Protein AF-A0A191TN12-F1 (afdb_monomer)

Mean predicted aligned error: 8.48 Å

Nearest PDB structures (foldseek):
  7u4t-assembly1_H  TM=2.164E-01  e=9.467E+00  Homo sapiens
  5nyw-assembly2_Q  TM=2.003E-01  e=5.869E+00  Yersinia bercovieri
  5nyw-assembly2_W  TM=1.791E-01  e=9.467E+00  Yersinia bercovieri

Radius of gyration: 17.65 Å; Cα contacts (8 Å, |Δi|>4): 246; chains: 1; bounding box: 42×37×46 Å

Structure (mmCIF, N/CA/C/O backbone):
data_AF-A0A191TN12-F1
#
_entry.id   AF-A0A191TN12-F1
#
loop_
_atom_site.group_PDB
_atom_site.id
_atom_site.type_symbol
_atom_site.label_atom_id
_atom_site.label_alt_id
_atom_site.label_comp_id
_atom_site.label_asym_id
_atom_site.label_entity_id
_atom_site.label_seq_id
_atom_site.pdbx_PDB_ins_code
_atom_site.Cartn_x
_atom_site.Cartn_y
_atom_site.Cartn_z
_atom_site.occupancy
_atom_site.B_iso_or_equiv
_atom_site.auth_seq_id
_atom_site.auth_comp_id
_atom_site.auth_asym_id
_atom_site.auth_atom_id
_atom_site.pdbx_PDB_model_num
ATOM 1 N N . MET A 1 1 ? 24.007 -22.712 1.971 1.00 33.84 1 MET A N 1
ATOM 2 C CA . MET A 1 1 ? 23.538 -22.636 3.369 1.00 33.84 1 MET A CA 1
ATOM 3 C C . MET A 1 1 ? 22.263 -21.813 3.357 1.00 33.84 1 MET A C 1
ATOM 5 O O . MET A 1 1 ? 22.342 -20.604 3.199 1.00 33.84 1 MET A O 1
ATOM 9 N N . GLY A 1 2 ? 21.107 -22.480 3.338 1.00 35.84 2 GLY A N 1
ATOM 10 C CA . GLY A 1 2 ? 19.799 -21.825 3.304 1.00 35.84 2 GLY A CA 1
ATOM 11 C C . GLY A 1 2 ? 19.353 -21.514 4.724 1.00 35.84 2 GLY A C 1
ATOM 12 O O . GLY A 1 2 ? 19.052 -22.434 5.477 1.00 35.84 2 GLY A O 1
ATOM 13 N N . GLY A 1 3 ? 19.370 -20.236 5.094 1.00 30.00 3 GLY A N 1
ATOM 14 C CA . GLY A 1 3 ? 18.696 -19.758 6.294 1.00 30.00 3 GLY A CA 1
ATOM 15 C C . GLY A 1 3 ? 17.219 -19.611 5.966 1.00 30.00 3 GLY A C 1
ATOM 16 O O . GLY A 1 3 ? 16.854 -18.715 5.209 1.00 30.00 3 GLY A O 1
ATOM 17 N N . GLY A 1 4 ? 16.396 -20.528 6.472 1.00 37.62 4 GLY A N 1
ATOM 18 C CA . GLY A 1 4 ? 14.949 -20.367 6.455 1.00 37.62 4 GLY A CA 1
ATOM 19 C C . GLY A 1 4 ? 14.600 -19.145 7.291 1.00 37.62 4 GLY A C 1
ATOM 20 O O . GLY A 1 4 ? 14.826 -19.140 8.498 1.00 37.62 4 GLY A O 1
ATOM 21 N N . ILE A 1 5 ? 14.115 -18.101 6.627 1.00 45.31 5 ILE A N 1
ATOM 22 C CA . ILE A 1 5 ? 13.383 -17.022 7.277 1.00 45.31 5 ILE A CA 1
ATOM 23 C C . ILE A 1 5 ? 12.136 -17.693 7.858 1.00 45.31 5 ILE A C 1
ATOM 25 O O . ILE A 1 5 ? 11.359 -18.292 7.117 1.00 45.31 5 ILE A O 1
ATOM 29 N N . SER A 1 6 ? 12.013 -17.719 9.182 1.00 48.91 6 SER A N 1
ATOM 30 C CA . SER A 1 6 ? 10.787 -18.160 9.836 1.00 48.91 6 SER A CA 1
ATOM 31 C C . SER A 1 6 ? 9.747 -17.066 9.634 1.00 48.91 6 SER A C 1
ATOM 33 O O . SER A 1 6 ? 9.821 -16.034 10.298 1.00 48.91 6 SER A O 1
ATOM 35 N N . ASP A 1 7 ? 8.824 -17.270 8.699 1.00 60.16 7 ASP A N 1
ATOM 36 C CA . ASP A 1 7 ? 7.668 -16.392 8.552 1.00 60.16 7 ASP A CA 1
ATOM 37 C C . ASP A 1 7 ? 6.753 -16.625 9.763 1.00 60.16 7 ASP A C 1
ATOM 39 O O . ASP A 1 7 ? 6.122 -17.679 9.889 1.00 60.16 7 ASP A O 1
ATOM 43 N N . ASN A 1 8 ? 6.725 -15.676 10.700 1.00 73.31 8 ASN A N 1
ATOM 44 C CA . ASN A 1 8 ? 5.780 -15.716 11.810 1.00 73.31 8 ASN A CA 1
ATOM 45 C C . ASN A 1 8 ? 4.445 -15.144 11.332 1.00 73.31 8 ASN A C 1
ATOM 47 O O . ASN A 1 8 ? 4.391 -14.071 10.731 1.00 73.31 8 ASN A O 1
ATOM 51 N N . SER A 1 9 ? 3.350 -15.839 11.623 1.00 80.38 9 SER A N 1
ATOM 52 C CA . SER A 1 9 ? 2.002 -15.368 11.311 1.00 80.38 9 SER A CA 1
ATOM 53 C C . SER A 1 9 ? 1.155 -15.281 12.574 1.00 80.38 9 SER A C 1
ATOM 55 O O . SER A 1 9 ? 1.112 -16.227 13.361 1.00 80.38 9 SER A O 1
ATOM 57 N N . PHE A 1 10 ? 0.453 -14.166 12.750 1.00 82.00 10 PHE A N 1
ATOM 58 C CA . PHE A 1 10 ? -0.472 -13.930 13.849 1.00 82.00 10 PHE A CA 1
ATOM 59 C C . PHE A 1 10 ? -1.880 -13.686 13.309 1.00 82.00 10 PHE A C 1
ATOM 61 O O . PHE A 1 10 ? -2.116 -12.727 12.572 1.00 82.00 10 PHE A O 1
ATOM 68 N N . ASP A 1 11 ? -2.831 -14.530 13.699 1.00 83.25 11 ASP A N 1
ATOM 69 C CA . ASP A 1 11 ? -4.223 -14.372 13.287 1.00 83.25 11 ASP A CA 1
ATOM 70 C C . ASP A 1 11 ? -4.872 -13.196 14.023 1.00 83.25 11 ASP A C 1
ATOM 72 O O . ASP A 1 11 ? -4.970 -13.171 15.252 1.00 83.25 11 ASP A O 1
ATOM 76 N N . ILE A 1 12 ? -5.324 -12.204 13.253 1.00 81.75 12 ILE A N 1
ATOM 77 C CA . ILE A 1 12 ? -6.091 -11.068 13.773 1.00 81.75 12 ILE A CA 1
ATOM 78 C C . ILE A 1 12 ? -7.551 -11.508 13.948 1.00 81.75 12 ILE A C 1
ATOM 80 O O . ILE A 1 12 ? -8.181 -11.198 14.962 1.00 81.75 12 ILE A O 1
ATOM 84 N N . ASP A 1 13 ? -8.074 -12.246 12.962 1.00 80.50 13 ASP A N 1
ATOM 85 C CA . ASP A 1 13 ? -9.348 -12.967 12.993 1.00 80.50 13 ASP A CA 1
ATOM 86 C C . ASP A 1 13 ? -9.385 -14.090 11.929 1.00 80.50 13 ASP A C 1
ATOM 88 O O . ASP A 1 13 ? -8.350 -14.500 11.415 1.00 80.50 13 ASP A O 1
ATOM 92 N N . SER A 1 14 ? -10.576 -14.609 11.599 1.00 76.50 14 SER A N 1
ATOM 93 C CA . SER A 1 14 ? -10.752 -15.683 10.609 1.00 76.50 14 SER A CA 1
ATOM 94 C C . SER A 1 14 ? -10.409 -15.299 9.165 1.00 76.50 14 SER A C 1
ATOM 96 O O . SER A 1 14 ? -10.315 -16.183 8.318 1.00 76.50 14 SER A O 1
ATOM 98 N N . SER A 1 15 ? -10.311 -14.005 8.864 1.00 85.50 15 SER A N 1
ATOM 99 C CA . SER A 1 15 ? -10.200 -13.471 7.502 1.00 85.50 15 SER A CA 1
ATOM 100 C C . SER A 1 15 ? -8.900 -12.704 7.268 1.00 85.50 15 SER A C 1
ATOM 102 O O . SER A 1 15 ? -8.524 -12.498 6.113 1.00 85.50 15 SER A O 1
ATOM 104 N N . TYR A 1 16 ? -8.235 -12.268 8.339 1.00 86.94 16 TYR A N 1
ATOM 105 C CA . TYR A 1 16 ? -7.014 -11.479 8.276 1.00 86.94 16 TYR A CA 1
ATOM 106 C C . TYR A 1 16 ? -5.926 -12.023 9.198 1.00 86.94 16 TYR A C 1
ATOM 108 O O . TYR A 1 16 ? -6.137 -12.247 10.393 1.00 86.94 16 TYR A O 1
ATOM 116 N N . THR A 1 17 ? -4.721 -12.105 8.645 1.00 89.06 17 THR A N 1
ATOM 117 C CA . THR A 1 17 ? -3.515 -12.550 9.340 1.00 89.06 17 THR A CA 1
ATOM 118 C C . THR A 1 17 ? -2.434 -11.487 9.188 1.00 89.06 17 THR A C 1
ATOM 120 O O . THR A 1 17 ? -2.224 -10.936 8.106 1.00 89.06 17 THR A O 1
ATOM 123 N N . LEU A 1 18 ? -1.738 -11.182 10.277 1.00 86.75 18 LEU A N 1
ATOM 124 C CA . LEU A 1 18 ? -0.503 -10.413 10.260 1.00 86.75 18 LEU A CA 1
ATOM 125 C C . LEU A 1 18 ? 0.650 -11.373 9.963 1.00 86.75 18 LEU A C 1
ATOM 127 O O . LEU A 1 18 ? 0.893 -12.292 10.736 1.00 86.75 18 LEU A O 1
ATOM 131 N N . VAL A 1 19 ? 1.350 -11.169 8.855 1.00 85.62 19 VAL A N 1
ATOM 132 C CA . VAL A 1 19 ? 2.493 -11.987 8.437 1.00 85.62 19 VAL A CA 1
ATOM 133 C C . VAL A 1 19 ? 3.763 -11.164 8.549 1.00 85.62 19 VAL A C 1
ATOM 135 O O . VAL A 1 19 ? 3.847 -10.084 7.961 1.00 85.62 19 VAL A O 1
ATOM 138 N N . GLU A 1 20 ? 4.742 -11.683 9.275 1.00 81.94 20 GLU A N 1
ATOM 139 C CA . GLU A 1 20 ? 6.099 -11.166 9.371 1.00 81.94 20 GLU A CA 1
ATOM 140 C C . GLU A 1 20 ? 6.967 -11.810 8.283 1.00 81.94 20 GLU A C 1
ATOM 142 O O . GLU A 1 20 ? 7.188 -13.016 8.295 1.00 81.94 20 GLU A O 1
ATOM 147 N N . ASN A 1 21 ? 7.447 -11.008 7.330 1.00 69.06 21 ASN A N 1
ATOM 148 C CA . ASN A 1 21 ? 8.330 -11.464 6.260 1.00 69.06 21 ASN A CA 1
ATOM 149 C C . ASN A 1 21 ? 9.751 -10.933 6.511 1.00 69.06 21 ASN A C 1
ATOM 151 O O . ASN A 1 21 ? 9.998 -9.732 6.408 1.00 69.06 21 ASN A O 1
ATOM 155 N N . GLY A 1 22 ? 10.728 -11.798 6.777 1.00 66.12 22 GLY A N 1
ATOM 156 C CA . GLY A 1 22 ? 12.129 -11.369 6.924 1.00 66.12 22 GLY A CA 1
ATOM 157 C C . GLY A 1 22 ? 12.401 -10.493 8.158 1.00 66.12 22 GLY A C 1
ATOM 158 O O . GLY A 1 22 ? 11.810 -10.693 9.209 1.00 66.12 22 GLY A O 1
ATOM 159 N N . PHE A 1 23 ? 13.339 -9.542 8.047 1.00 51.91 23 PHE A N 1
ATOM 160 C CA . PHE A 1 23 ? 13.773 -8.666 9.150 1.00 51.91 23 PHE A CA 1
ATOM 161 C C . PHE A 1 23 ? 12.738 -7.557 9.445 1.00 51.91 23 PHE A C 1
ATOM 163 O O . PHE A 1 23 ? 12.968 -6.399 9.098 1.00 51.91 23 PHE A O 1
ATOM 170 N N . ASN A 1 24 ? 11.616 -7.917 10.075 1.00 57.09 24 ASN A N 1
ATOM 171 C CA . ASN A 1 24 ? 10.562 -7.027 10.596 1.00 57.09 24 ASN A CA 1
ATOM 172 C C . ASN A 1 24 ? 9.610 -6.414 9.548 1.00 57.09 24 ASN A C 1
ATOM 174 O O . ASN A 1 24 ? 8.883 -5.463 9.844 1.00 57.09 24 ASN A O 1
ATOM 178 N N . ASN A 1 25 ? 9.550 -6.953 8.325 1.00 70.69 25 ASN A N 1
ATOM 179 C CA . ASN A 1 25 ? 8.548 -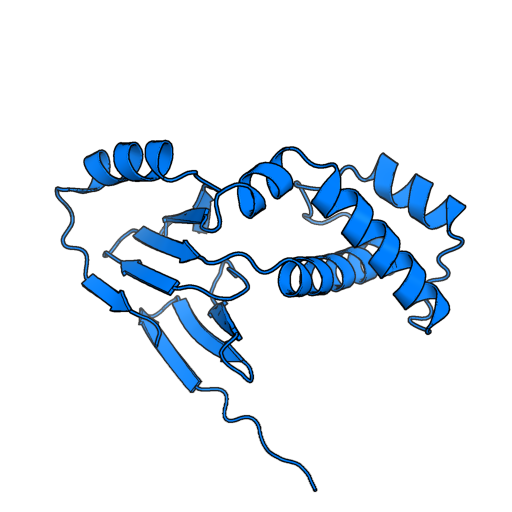6.510 7.353 1.00 70.69 25 ASN A CA 1
ATOM 180 C C . ASN A 1 25 ? 7.230 -7.240 7.594 1.00 70.69 25 ASN A C 1
ATOM 182 O O . ASN A 1 25 ? 6.903 -8.237 6.950 1.00 70.69 25 ASN A O 1
ATOM 186 N N . ASN A 1 26 ? 6.449 -6.717 8.526 1.00 82.81 26 ASN A N 1
ATOM 187 C CA . ASN A 1 26 ? 5.108 -7.211 8.773 1.00 82.81 26 ASN A CA 1
ATOM 188 C C . ASN A 1 26 ? 4.105 -6.674 7.718 1.00 82.81 26 ASN A C 1
ATOM 190 O O . ASN A 1 26 ? 4.300 -5.641 7.068 1.00 82.81 26 ASN A O 1
ATOM 194 N N . SER A 1 27 ? 3.046 -7.434 7.469 1.00 84.94 27 SER A N 1
ATOM 195 C CA . SER A 1 27 ? 2.016 -7.127 6.475 1.00 84.94 27 SER A CA 1
ATOM 196 C C . SER A 1 27 ? 0.693 -7.749 6.886 1.00 84.94 27 SER A C 1
ATOM 198 O O . SER A 1 27 ? 0.675 -8.818 7.486 1.00 84.94 27 SER A O 1
ATOM 200 N N . ILE A 1 28 ? -0.419 -7.100 6.556 1.00 85.50 28 ILE A N 1
ATOM 201 C CA . ILE A 1 28 ? -1.744 -7.689 6.764 1.00 85.50 28 ILE A CA 1
ATOM 202 C C . ILE A 1 28 ? -2.141 -8.386 5.473 1.00 85.50 28 ILE A C 1
ATOM 204 O O . ILE A 1 28 ? -2.172 -7.758 4.412 1.00 85.50 28 ILE A O 1
ATOM 208 N N . VAL A 1 29 ? -2.444 -9.675 5.572 1.00 85.38 29 VAL A N 1
ATOM 209 C CA . VAL A 1 29 ? -2.882 -10.521 4.465 1.00 85.38 29 VAL A CA 1
ATOM 210 C C . VAL A 1 29 ? -4.326 -10.945 4.710 1.00 85.38 29 VAL A C 1
ATOM 212 O O . VAL A 1 29 ? -4.685 -11.358 5.809 1.00 85.38 29 VAL A O 1
ATOM 215 N N . GLY A 1 30 ? -5.150 -10.831 3.674 1.00 85.31 30 GLY A N 1
ATOM 216 C CA . GLY A 1 30 ? -6.560 -11.206 3.670 1.00 85.31 30 GLY A CA 1
ATOM 217 C C . GLY A 1 30 ? -7.170 -10.908 2.298 1.00 85.31 30 GLY A C 1
ATOM 218 O O . GLY A 1 30 ? -6.435 -10.835 1.309 1.00 85.31 30 GLY A O 1
ATOM 219 N N . PRO A 1 31 ? -8.493 -10.681 2.205 1.00 82.81 31 PRO A N 1
ATOM 220 C CA . PRO A 1 31 ? -9.133 -10.214 0.972 1.00 82.81 31 PRO A CA 1
ATOM 221 C C . PRO A 1 31 ? -8.527 -8.917 0.412 1.00 82.81 31 PRO A C 1
ATOM 223 O O . PRO A 1 31 ? -8.476 -8.727 -0.802 1.00 82.81 31 PRO A O 1
ATOM 226 N N . ILE A 1 32 ? -8.038 -8.048 1.303 1.00 81.94 32 ILE A N 1
ATOM 227 C CA . ILE A 1 32 ? -7.173 -6.913 0.974 1.00 81.94 32 ILE A CA 1
ATOM 228 C C . ILE A 1 32 ? -5.833 -7.139 1.655 1.00 81.94 32 ILE A C 1
ATOM 230 O O . ILE A 1 32 ? -5.796 -7.444 2.849 1.00 81.94 32 ILE A O 1
ATOM 234 N N . SER A 1 33 ? -4.749 -6.910 0.920 1.00 78.56 33 SER A N 1
ATOM 235 C CA . SER A 1 33 ? -3.404 -6.907 1.484 1.00 78.56 33 SER A CA 1
ATOM 236 C C . SER A 1 33 ? -2.938 -5.484 1.768 1.00 78.56 33 SER A C 1
ATOM 238 O O . SER A 1 33 ? -3.026 -4.613 0.902 1.00 78.56 33 SER A O 1
ATOM 240 N N . ILE A 1 34 ? -2.387 -5.264 2.960 1.00 80.44 34 ILE A N 1
ATOM 241 C CA . ILE A 1 34 ? -1.707 -4.018 3.325 1.00 80.44 34 ILE A CA 1
ATOM 242 C C . ILE A 1 34 ? -0.247 -4.360 3.564 1.00 80.44 34 ILE A C 1
ATOM 244 O O . ILE A 1 34 ? 0.111 -5.047 4.522 1.00 80.44 34 ILE A O 1
ATOM 248 N N . CYS A 1 35 ? 0.592 -3.913 2.638 1.00 69.62 35 CYS A N 1
ATOM 249 C CA . CYS A 1 35 ? 2.011 -4.218 2.639 1.00 69.62 35 CYS A CA 1
ATOM 250 C C . CYS A 1 35 ? 2.780 -3.287 3.587 1.00 69.62 35 CYS A C 1
ATOM 252 O O . CYS A 1 35 ? 2.583 -2.076 3.515 1.00 69.62 35 CYS A O 1
ATOM 254 N N . ALA A 1 36 ? 3.732 -3.873 4.326 1.00 74.62 36 ALA A N 1
ATOM 255 C CA . ALA A 1 36 ? 4.895 -3.267 4.992 1.00 74.62 36 ALA A CA 1
ATOM 256 C C . ALA A 1 36 ? 4.699 -2.590 6.358 1.00 74.62 36 ALA A C 1
ATOM 258 O O . ALA A 1 36 ? 3.857 -1.712 6.505 1.00 74.62 36 ALA A O 1
ATOM 259 N N . ASN A 1 37 ? 5.589 -2.927 7.297 1.00 85.38 37 ASN A N 1
ATOM 260 C CA . ASN A 1 37 ? 5.947 -2.211 8.529 1.00 85.38 37 ASN A CA 1
ATOM 261 C C . ASN A 1 37 ? 4.777 -1.505 9.256 1.00 85.38 37 ASN A C 1
ATOM 263 O O . ASN A 1 37 ? 4.809 -0.321 9.602 1.00 85.38 37 ASN A O 1
ATOM 267 N N . ILE A 1 38 ? 3.700 -2.258 9.427 1.00 89.00 38 ILE A N 1
ATOM 268 C CA . ILE A 1 38 ? 2.623 -2.062 10.383 1.00 89.00 38 ILE A CA 1
ATOM 269 C C . ILE A 1 38 ? 3.208 -1.969 11.796 1.00 89.00 38 ILE A C 1
ATOM 271 O O . ILE A 1 38 ? 3.774 -2.916 12.323 1.00 89.00 38 ILE A O 1
ATOM 275 N N . ASP A 1 39 ? 3.038 -0.814 12.421 1.00 89.94 39 ASP A N 1
ATOM 276 C CA . ASP A 1 39 ? 3.485 -0.535 13.789 1.00 89.94 39 ASP A CA 1
ATOM 277 C C . ASP A 1 39 ? 2.460 -1.043 14.812 1.00 89.94 39 ASP A C 1
ATOM 279 O O . ASP A 1 39 ? 2.787 -1.649 15.834 1.00 89.94 39 ASP A O 1
ATOM 283 N N . SER A 1 40 ? 1.172 -0.831 14.531 1.00 89.62 40 SER A N 1
ATOM 284 C CA . SER A 1 40 ? 0.107 -1.351 15.382 1.00 89.62 40 SER A CA 1
ATOM 285 C C . SER A 1 40 ? -1.202 -1.540 14.635 1.00 89.62 40 SER A C 1
ATOM 287 O O . SER A 1 40 ? -1.520 -0.806 13.696 1.00 89.62 40 SER A O 1
ATOM 289 N N . ILE A 1 41 ? -2.012 -2.464 15.139 1.00 89.88 41 ILE A N 1
ATOM 290 C CA . ILE A 1 41 ? -3.359 -2.745 14.651 1.00 89.88 41 ILE A CA 1
ATOM 291 C C . ILE A 1 41 ? -4.319 -2.619 15.828 1.00 89.88 41 ILE A C 1
ATOM 293 O O . ILE A 1 41 ? -4.162 -3.290 16.846 1.00 89.88 41 ILE A O 1
ATOM 297 N N . GLU A 1 42 ? -5.336 -1.779 15.692 1.00 90.31 42 GLU A N 1
ATOM 298 C CA . GLU A 1 42 ? -6.501 -1.807 16.570 1.00 90.31 42 GLU A CA 1
ATOM 299 C C . GLU A 1 42 ? -7.652 -2.435 15.792 1.00 90.31 42 GLU A C 1
ATOM 301 O O . GLU A 1 42 ? -7.931 -2.030 14.670 1.00 90.31 42 GLU A O 1
ATOM 306 N N . TYR A 1 43 ? -8.329 -3.431 16.350 1.00 88.81 43 TYR A N 1
ATOM 307 C CA . TYR A 1 43 ? -9.378 -4.142 15.623 1.00 88.81 43 TYR A CA 1
ATOM 308 C C . TYR A 1 43 ? -10.639 -4.355 16.448 1.00 88.81 43 TYR A C 1
ATOM 310 O O . TYR A 1 43 ? -10.590 -4.572 17.659 1.00 88.81 43 TYR A O 1
ATOM 318 N N . SER A 1 44 ? -11.777 -4.304 15.764 1.00 88.94 44 SER A N 1
ATOM 319 C CA . SER A 1 44 ? -13.099 -4.623 16.292 1.00 88.94 44 SER A CA 1
ATOM 320 C C . SER A 1 44 ? -13.733 -5.751 15.470 1.00 88.94 44 SER A C 1
ATOM 322 O O . SER A 1 44 ? -13.064 -6.398 14.656 1.00 88.94 44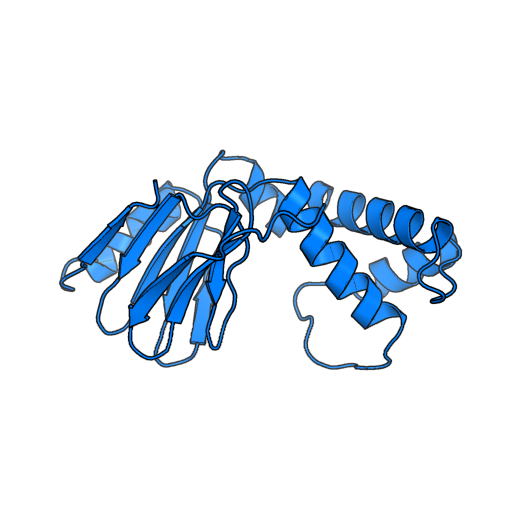 SER A O 1
ATOM 324 N N . HIS A 1 45 ? -15.022 -6.013 15.691 1.00 85.38 45 HIS A N 1
ATOM 325 C CA . HIS A 1 45 ? -15.766 -6.965 14.869 1.00 85.38 45 HIS A CA 1
ATOM 326 C C . HIS A 1 45 ? -15.808 -6.544 13.393 1.00 85.38 45 HIS A C 1
ATOM 328 O O . HIS A 1 45 ? -15.601 -7.387 12.530 1.00 85.38 45 HIS A O 1
ATOM 334 N N . ASP A 1 46 ? -15.992 -5.248 13.121 1.00 88.19 46 ASP A N 1
ATOM 335 C CA . ASP A 1 46 ? -16.251 -4.739 11.769 1.00 88.19 46 ASP A CA 1
ATOM 336 C C . ASP A 1 46 ? -15.039 -4.057 11.126 1.00 88.19 46 ASP A C 1
ATOM 338 O O . ASP A 1 46 ? -14.980 -3.954 9.904 1.00 88.19 46 ASP A O 1
ATOM 342 N N . TYR A 1 47 ? -14.065 -3.591 11.916 1.00 89.75 47 TYR A N 1
ATOM 343 C CA . TYR A 1 47 ? -12.999 -2.728 11.405 1.00 89.75 47 TYR A CA 1
ATOM 344 C C . TYR A 1 47 ? -11.599 -3.166 11.840 1.00 89.75 47 TYR A C 1
ATOM 346 O O . TYR A 1 47 ? -11.405 -3.691 12.941 1.00 89.75 47 TYR A O 1
ATOM 354 N N . LEU A 1 48 ? -10.613 -2.895 10.980 1.00 90.38 48 LEU A N 1
ATOM 355 C CA . LEU A 1 48 ? -9.196 -2.805 11.338 1.00 90.38 48 LEU A CA 1
ATOM 356 C C . LEU A 1 48 ? -8.743 -1.353 11.181 1.00 90.38 48 LEU A C 1
ATOM 358 O O . LEU A 1 48 ? -8.882 -0.756 10.116 1.00 90.38 48 LEU A O 1
ATOM 362 N N . LEU A 1 49 ? -8.175 -0.799 12.240 1.00 90.81 49 LEU A N 1
ATOM 363 C CA . LEU A 1 49 ? -7.472 0.471 12.237 1.00 90.81 49 LEU A CA 1
ATOM 364 C C . LEU A 1 49 ? -5.981 0.182 12.279 1.00 90.81 49 LEU A C 1
ATOM 366 O O . LEU A 1 49 ? -5.484 -0.477 13.191 1.00 90.81 49 LEU A O 1
ATOM 370 N N . ILE A 1 50 ? -5.266 0.656 11.275 1.00 91.81 50 ILE A N 1
ATOM 371 C CA . ILE A 1 50 ? -3.906 0.205 11.014 1.00 91.81 50 ILE A CA 1
ATOM 372 C C . ILE A 1 50 ? -2.999 1.415 11.018 1.00 91.81 50 ILE A C 1
ATOM 374 O O . ILE A 1 50 ? -3.218 2.363 10.265 1.00 91.81 50 ILE A O 1
ATOM 378 N N . LYS A 1 51 ? -1.979 1.377 11.868 1.00 92.06 51 LYS A N 1
ATOM 379 C CA . LYS A 1 51 ? -0.910 2.366 11.913 1.00 92.06 51 LYS A CA 1
ATOM 380 C C . LYS A 1 51 ? 0.322 1.758 11.265 1.00 92.06 51 LYS A C 1
ATOM 382 O O . LYS A 1 51 ? 0.770 0.688 11.665 1.00 92.06 51 LYS A O 1
ATOM 387 N N . GLN A 1 52 ? 0.872 2.453 10.283 1.00 91.12 52 GLN A N 1
ATOM 388 C CA . GLN A 1 52 ? 1.978 1.970 9.468 1.00 91.12 52 GLN A CA 1
ATOM 389 C C . GLN A 1 52 ? 3.122 2.986 9.451 1.00 91.12 52 GLN A C 1
ATOM 391 O O . GLN A 1 52 ? 2.874 4.190 9.360 1.00 91.12 52 GLN A O 1
ATOM 396 N N . ILE A 1 53 ? 4.363 2.495 9.482 1.00 91.06 53 ILE A N 1
ATOM 397 C CA . ILE A 1 53 ? 5.580 3.258 9.181 1.00 91.06 53 ILE A CA 1
ATOM 398 C C . ILE A 1 53 ? 5.933 2.996 7.714 1.00 91.06 53 ILE A C 1
ATOM 400 O O . ILE A 1 53 ? 6.520 1.963 7.392 1.00 91.06 53 ILE A O 1
ATOM 404 N N . PRO A 1 54 ? 5.572 3.888 6.783 1.00 87.94 54 PRO A N 1
ATOM 405 C CA . PRO A 1 54 ? 5.808 3.632 5.377 1.00 87.94 54 PRO A CA 1
ATOM 406 C C . PRO A 1 54 ? 7.303 3.649 5.059 1.00 87.94 54 PRO A C 1
ATOM 408 O O . PRO A 1 54 ? 8.010 4.617 5.333 1.00 87.94 54 PRO A O 1
ATOM 411 N N 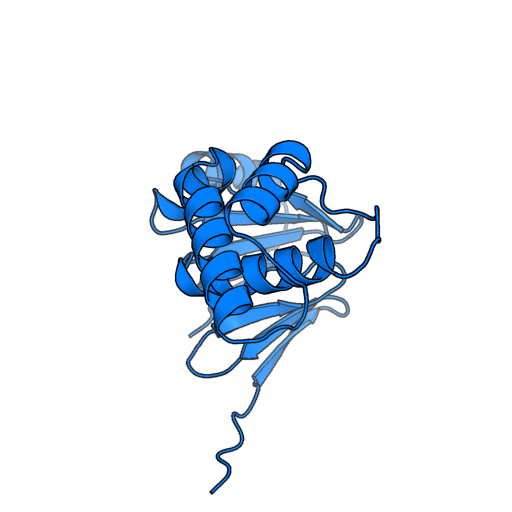. GLN A 1 55 ? 7.769 2.578 4.425 1.00 86.81 55 GLN A N 1
ATOM 412 C CA . GLN A 1 55 ? 9.134 2.446 3.934 1.00 86.81 55 GLN A CA 1
ATOM 413 C C . GLN A 1 55 ? 9.136 2.561 2.417 1.00 86.81 55 GLN A C 1
ATOM 415 O O . GLN A 1 55 ? 8.512 1.761 1.721 1.00 86.81 55 GLN A O 1
ATOM 420 N N . PHE A 1 56 ? 9.855 3.554 1.894 1.00 87.62 56 PHE A N 1
ATOM 421 C CA . PHE A 1 56 ? 9.883 3.831 0.457 1.00 87.62 56 PHE A CA 1
ATOM 422 C C . PHE A 1 56 ? 10.260 2.587 -0.361 1.00 87.62 56 PHE A C 1
ATOM 424 O O . PHE A 1 56 ? 9.606 2.281 -1.352 1.00 87.62 56 PHE A O 1
ATOM 431 N N . LYS A 1 57 ? 11.263 1.828 0.100 1.00 86.69 57 LYS A N 1
ATOM 432 C CA . LYS A 1 57 ? 11.752 0.614 -0.567 1.00 86.69 57 LYS A CA 1
ATOM 433 C C . LYS A 1 57 ? 10.682 -0.477 -0.692 1.00 86.69 57 LYS A C 1
ATOM 435 O O . LYS A 1 57 ? 10.610 -1.127 -1.728 1.00 86.69 57 LYS A O 1
ATOM 440 N N . ASP A 1 58 ? 9.845 -0.673 0.323 1.00 83.81 58 ASP A N 1
ATOM 441 C CA . ASP A 1 58 ? 8.815 -1.717 0.279 1.00 83.81 58 ASP A CA 1
ATOM 442 C C . ASP A 1 58 ? 7.691 -1.340 -0.696 1.00 83.81 58 ASP A C 1
ATOM 444 O O . ASP A 1 58 ? 7.219 -2.171 -1.473 1.00 83.81 58 ASP A O 1
ATOM 448 N N . TYR A 1 59 ? 7.314 -0.058 -0.714 1.00 84.56 59 TYR A N 1
ATOM 449 C CA . TYR A 1 59 ? 6.372 0.486 -1.692 1.00 84.56 59 TYR A CA 1
ATOM 450 C C . TYR A 1 59 ? 6.937 0.446 -3.117 1.00 84.56 59 TYR A C 1
ATOM 452 O O . TYR A 1 59 ? 6.205 0.115 -4.047 1.00 84.56 59 TYR A O 1
ATOM 460 N N . GLU A 1 60 ? 8.228 0.736 -3.295 1.00 89.06 60 GLU A N 1
ATOM 461 C CA . GLU A 1 60 ? 8.930 0.623 -4.578 1.00 89.06 60 GLU A CA 1
ATOM 462 C C . GLU A 1 60 ? 8.879 -0.818 -5.089 1.00 89.06 60 GLU A C 1
ATOM 464 O O . GLU A 1 60 ? 8.447 -1.051 -6.215 1.00 89.06 60 GLU A O 1
ATOM 469 N N . GLN A 1 61 ? 9.229 -1.797 -4.254 1.00 85.12 61 GLN A N 1
ATOM 470 C CA . GLN A 1 61 ? 9.203 -3.212 -4.626 1.00 85.12 61 GLN A CA 1
ATOM 471 C C . GLN A 1 61 ? 7.794 -3.711 -4.963 1.00 85.12 61 GLN A C 1
ATOM 473 O O . GLN A 1 61 ? 7.609 -4.405 -5.968 1.00 85.12 61 GLN A O 1
ATOM 478 N N . ALA A 1 62 ? 6.793 -3.348 -4.154 1.00 81.75 62 ALA A N 1
ATOM 479 C CA . ALA A 1 62 ? 5.400 -3.694 -4.424 1.00 81.75 62 ALA A CA 1
ATOM 480 C C . ALA A 1 62 ? 4.930 -3.094 -5.758 1.00 81.75 62 ALA A C 1
ATOM 482 O O . ALA A 1 62 ? 4.367 -3.801 -6.594 1.00 81.75 62 ALA A O 1
ATOM 483 N N . LEU A 1 63 ? 5.242 -1.817 -5.995 1.00 85.69 63 LEU A N 1
ATOM 484 C CA . LEU A 1 63 ? 4.881 -1.117 -7.220 1.00 85.69 63 LEU A CA 1
ATOM 485 C C . LEU A 1 63 ? 5.610 -1.677 -8.445 1.00 85.69 63 LEU A C 1
ATOM 487 O O . LEU A 1 63 ? 4.992 -1.848 -9.489 1.00 85.69 63 LEU A O 1
ATOM 491 N N . MET A 1 64 ? 6.894 -2.023 -8.333 1.00 87.44 64 MET A N 1
ATOM 492 C CA . MET A 1 64 ? 7.644 -2.681 -9.408 1.00 87.44 64 MET A CA 1
ATOM 493 C C . MET A 1 64 ? 6.997 -4.007 -9.820 1.00 87.44 64 MET A C 1
ATOM 495 O O . MET A 1 64 ? 6.904 -4.292 -11.014 1.00 87.44 64 MET A O 1
ATOM 499 N N . ARG A 1 65 ? 6.522 -4.804 -8.853 1.00 82.62 65 ARG A N 1
ATOM 500 C CA . ARG A 1 65 ? 5.817 -6.066 -9.124 1.00 82.62 65 ARG A CA 1
ATOM 501 C C . ARG A 1 65 ? 4.499 -5.828 -9.860 1.00 82.62 65 ARG A C 1
ATOM 503 O O . ARG A 1 65 ? 4.215 -6.526 -10.832 1.00 82.62 65 ARG A O 1
ATOM 510 N N . ASP A 1 66 ? 3.724 -4.840 -9.424 1.00 80.75 66 ASP A N 1
ATOM 511 C CA . ASP A 1 66 ? 2.446 -4.499 -10.053 1.00 80.75 66 ASP A CA 1
ATOM 512 C C . ASP A 1 66 ? 2.646 -3.919 -11.463 1.00 80.75 66 ASP A C 1
ATOM 514 O O . ASP A 1 66 ? 1.945 -4.308 -12.396 1.00 80.75 66 ASP A O 1
ATOM 518 N N . LEU A 1 67 ? 3.653 -3.059 -11.651 1.00 84.94 67 LEU A N 1
ATOM 519 C CA . LEU A 1 67 ? 4.045 -2.514 -12.954 1.00 84.94 67 LEU A CA 1
ATOM 520 C C . LEU A 1 67 ? 4.509 -3.609 -13.914 1.00 84.94 67 LEU A C 1
ATOM 522 O O . LEU A 1 67 ? 4.135 -3.587 -15.084 1.00 84.94 67 LEU A O 1
ATOM 526 N N . LEU A 1 68 ? 5.298 -4.576 -13.434 1.00 85.88 68 LEU A N 1
ATOM 527 C CA . LEU A 1 68 ? 5.705 -5.726 -14.237 1.00 85.88 68 LEU A CA 1
ATOM 528 C C . LEU A 1 68 ? 4.474 -6.496 -14.719 1.00 85.88 68 LEU A C 1
ATOM 530 O O . LEU A 1 68 ? 4.368 -6.779 -15.911 1.00 85.88 68 LEU A O 1
ATOM 534 N N . LEU A 1 69 ? 3.533 -6.800 -13.818 1.00 80.44 69 LEU A N 1
ATOM 535 C CA . LEU A 1 69 ? 2.306 -7.513 -14.171 1.00 80.44 69 LEU A CA 1
ATOM 536 C C . LEU A 1 69 ? 1.477 -6.729 -15.195 1.00 80.44 69 LEU A C 1
ATOM 538 O O . LEU A 1 69 ? 1.037 -7.302 -16.187 1.00 80.44 69 LEU A O 1
ATOM 542 N N . PHE A 1 70 ? 1.312 -5.426 -14.972 1.00 80.75 70 PHE A N 1
ATOM 543 C CA . PHE A 1 70 ? 0.568 -4.519 -15.842 1.00 80.75 70 PHE A CA 1
ATOM 544 C C . PHE A 1 70 ? 1.175 -4.404 -17.248 1.00 80.75 70 PHE A C 1
ATOM 546 O O . PHE A 1 70 ? 0.448 -4.384 -18.235 1.00 80.75 70 PHE A O 1
ATOM 553 N N . LEU A 1 71 ? 2.505 -4.333 -17.356 1.00 82.25 71 LEU A N 1
ATOM 554 C CA . LEU A 1 71 ? 3.198 -4.148 -18.635 1.00 82.25 71 LEU A CA 1
ATOM 555 C C . LEU A 1 71 ? 3.397 -5.451 -19.423 1.00 82.25 71 LEU A C 1
ATOM 557 O O . LEU A 1 71 ? 3.632 -5.391 -20.628 1.00 82.25 71 LEU A O 1
ATOM 561 N N . THR A 1 72 ? 3.350 -6.613 -18.765 1.00 79.69 72 THR A N 1
ATOM 562 C CA . THR A 1 72 ? 3.612 -7.919 -19.406 1.00 79.69 72 THR A CA 1
ATOM 563 C C . THR A 1 72 ? 2.358 -8.741 -19.644 1.00 79.69 72 THR A C 1
ATOM 565 O O . THR A 1 72 ? 2.300 -9.509 -20.603 1.00 79.69 72 THR A O 1
ATOM 568 N N . ILE A 1 73 ? 1.348 -8.591 -18.791 1.00 71.56 73 ILE A N 1
ATOM 569 C CA . ILE A 1 73 ? 0.077 -9.281 -18.933 1.00 71.56 73 ILE A CA 1
ATOM 570 C C . ILE A 1 73 ? -0.946 -8.242 -19.376 1.00 71.56 73 ILE A C 1
ATOM 572 O O . ILE A 1 73 ? -1.214 -7.302 -18.636 1.00 71.56 73 ILE A O 1
ATOM 576 N N . ASP A 1 74 ? -1.560 -8.438 -20.549 1.00 59.50 74 ASP A N 1
ATOM 577 C CA . ASP A 1 74 ? -2.712 -7.654 -21.037 1.00 59.50 74 ASP A CA 1
ATOM 578 C C . ASP A 1 74 ? -3.966 -7.957 -20.193 1.00 59.50 74 ASP A C 1
ATOM 580 O O . ASP A 1 74 ? -4.984 -8.488 -20.640 1.00 59.50 74 ASP A O 1
ATOM 584 N N . LYS A 1 75 ? -3.861 -7.706 -18.891 1.00 53.38 75 LYS A N 1
ATOM 585 C CA . LYS A 1 75 ? -4.952 -7.754 -17.938 1.00 53.38 75 LYS A CA 1
ATOM 586 C C . LYS A 1 75 ? -5.349 -6.313 -17.680 1.00 53.38 75 LYS A C 1
ATOM 588 O O . LYS A 1 75 ? -4.877 -5.686 -16.740 1.00 53.38 75 LYS A O 1
ATOM 593 N N . LYS A 1 76 ? -6.342 -5.851 -18.442 1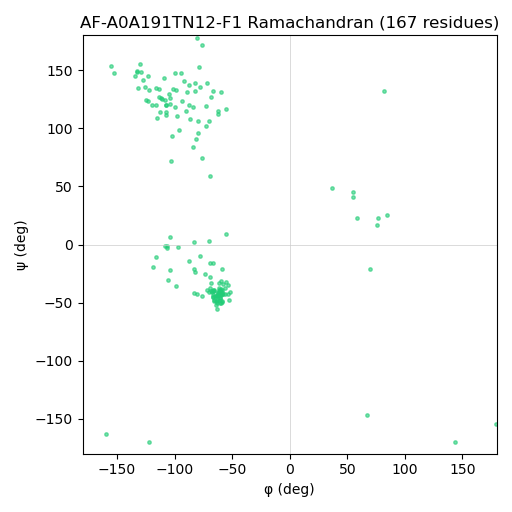.00 50.66 76 LYS A N 1
ATOM 594 C CA . LYS A 1 76 ? -7.150 -4.637 -18.191 1.00 50.66 76 LYS A CA 1
ATOM 595 C C . LYS A 1 76 ? -7.849 -4.604 -16.817 1.00 50.66 76 LYS A C 1
ATOM 597 O O . LYS A 1 76 ? -8.710 -3.767 -16.569 1.00 50.66 76 LYS A O 1
ATOM 602 N N . ASN A 1 77 ? -7.539 -5.539 -15.923 1.00 43.81 77 ASN A N 1
ATOM 603 C CA . ASN A 1 77 ? -8.235 -5.722 -14.669 1.00 43.81 77 ASN A CA 1
ATOM 604 C C . ASN A 1 77 ? -7.474 -5.044 -13.523 1.00 43.81 77 ASN A C 1
ATOM 606 O O . ASN A 1 77 ? -6.473 -5.564 -13.043 1.00 43.81 77 ASN A O 1
ATOM 610 N N . LYS A 1 78 ? -8.091 -3.968 -13.017 1.00 48.25 78 LYS A N 1
ATOM 611 C CA . LYS A 1 78 ? -8.161 -3.604 -11.588 1.00 48.25 78 LYS A CA 1
ATOM 612 C C . LYS A 1 78 ? -7.011 -2.822 -10.931 1.00 48.25 78 LYS A C 1
ATOM 614 O O . LYS A 1 78 ? -6.927 -2.844 -9.709 1.00 48.25 78 LYS A O 1
ATOM 619 N N . TYR A 1 79 ? -6.217 -2.039 -11.654 1.00 52.34 79 TYR A N 1
ATOM 620 C CA . TYR A 1 79 ? -5.321 -1.066 -11.003 1.00 52.34 79 TYR A CA 1
ATOM 621 C C . TYR A 1 79 ? -5.874 0.360 -11.107 1.00 52.34 79 TYR A C 1
ATOM 623 O O . TYR A 1 79 ? -5.376 1.185 -11.865 1.00 52.34 79 TYR A O 1
ATOM 631 N N . SER A 1 80 ? -6.938 0.656 -10.353 1.00 50.12 80 SER A N 1
ATOM 632 C CA . SER A 1 80 ? -7.655 1.947 -10.396 1.00 50.12 80 SER A CA 1
ATOM 633 C C . SER A 1 80 ? -6.875 3.139 -9.821 1.00 50.12 80 SER A C 1
ATOM 635 O O . SER A 1 80 ? -7.419 4.236 -9.718 1.00 50.12 80 SER A O 1
ATOM 637 N N . TYR A 1 81 ? -5.626 2.932 -9.407 1.00 56.28 81 TYR A N 1
ATOM 638 C CA . TYR A 1 81 ? -4.768 3.929 -8.763 1.00 56.28 81 TYR A CA 1
ATOM 639 C C . TYR A 1 81 ? -3.623 4.426 -9.660 1.00 56.28 81 TYR A C 1
ATOM 641 O O . TYR A 1 81 ? -2.867 5.305 -9.245 1.00 56.28 81 TYR A O 1
ATOM 649 N N . PHE A 1 82 ? -3.499 3.914 -10.889 1.00 67.75 82 PHE A N 1
ATOM 650 C CA . PHE A 1 82 ? -2.464 4.330 -11.832 1.00 67.75 82 PHE A CA 1
ATOM 651 C C . PHE A 1 82 ? -3.020 5.142 -13.004 1.00 67.75 82 PHE A C 1
ATOM 653 O O . PHE A 1 82 ? -4.084 4.841 -13.540 1.00 67.75 82 PHE A O 1
ATOM 660 N N . ASP A 1 83 ? -2.255 6.138 -13.453 1.00 73.38 83 ASP A N 1
ATOM 661 C CA . ASP A 1 83 ? -2.453 6.747 -14.768 1.00 73.38 83 ASP A CA 1
ATOM 662 C C . ASP A 1 83 ? -1.811 5.832 -15.823 1.00 73.38 83 ASP A C 1
ATOM 664 O O . ASP A 1 83 ? -0.600 5.868 -16.065 1.00 73.38 83 ASP A O 1
ATOM 668 N N . GLU A 1 84 ? -2.637 4.972 -16.421 1.00 78.69 84 GLU A N 1
ATOM 669 C CA . GLU A 1 84 ? -2.238 4.025 -17.467 1.00 78.69 84 GLU A CA 1
ATOM 670 C C . GLU A 1 84 ? -1.491 4.719 -18.617 1.00 78.69 84 GLU A C 1
ATOM 672 O O . GLU A 1 84 ? -0.465 4.217 -19.088 1.00 78.69 84 GLU A O 1
ATOM 677 N N . SER A 1 85 ? -1.952 5.904 -19.027 1.00 78.50 85 SER A N 1
ATOM 678 C CA . SER A 1 85 ? -1.362 6.641 -20.144 1.00 78.50 85 SER A CA 1
ATOM 679 C C . S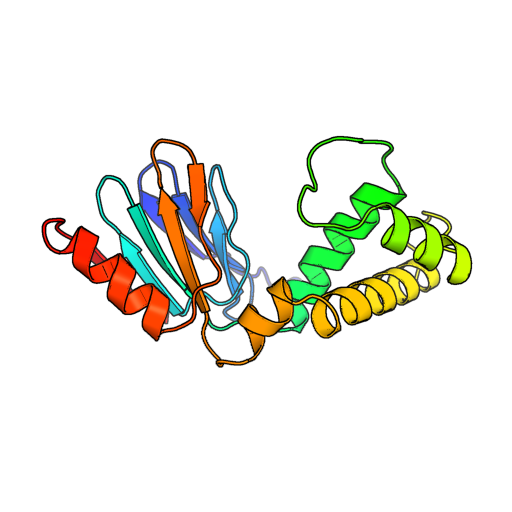ER A 1 85 ? 0.054 7.126 -19.823 1.00 78.50 85 SER A C 1
ATOM 681 O O . SER A 1 85 ? 0.957 7.029 -20.663 1.00 78.50 85 SER A O 1
ATOM 683 N N . PHE A 1 86 ? 0.276 7.583 -18.587 1.00 81.81 86 PHE A N 1
ATOM 684 C CA . PHE A 1 86 ? 1.592 7.970 -18.093 1.00 81.81 86 PHE A CA 1
ATOM 685 C C . PHE A 1 86 ? 2.549 6.774 -18.064 1.00 81.81 86 PHE A C 1
ATOM 687 O O . PHE A 1 86 ? 3.659 6.870 -18.594 1.00 81.81 86 PHE A O 1
ATOM 694 N N . ILE A 1 87 ? 2.117 5.638 -17.506 1.00 82.25 87 ILE A N 1
ATOM 695 C CA . ILE A 1 87 ? 2.954 4.437 -17.372 1.00 82.25 87 ILE A CA 1
ATOM 696 C C . ILE A 1 87 ? 3.356 3.893 -18.739 1.00 82.25 87 ILE A C 1
ATOM 698 O O . ILE A 1 87 ? 4.543 3.684 -18.980 1.00 82.25 87 ILE A O 1
ATOM 702 N N . GLN A 1 88 ? 2.403 3.704 -19.655 1.00 81.12 88 GLN A N 1
ATOM 703 C CA . GLN A 1 88 ? 2.697 3.165 -20.987 1.00 81.12 88 GLN A CA 1
ATOM 704 C C . GLN A 1 88 ? 3.633 4.088 -21.774 1.00 81.12 88 GLN A C 1
ATOM 706 O O . GLN A 1 88 ? 4.582 3.625 -22.416 1.00 81.12 88 GLN A O 1
ATOM 711 N N . LYS A 1 89 ? 3.417 5.409 -21.693 1.00 83.00 89 LYS A N 1
ATOM 712 C CA . LYS A 1 89 ? 4.296 6.400 -22.325 1.00 83.00 89 LYS A CA 1
ATOM 713 C C . LYS A 1 89 ? 5.717 6.306 -21.776 1.00 83.00 89 LYS A C 1
ATOM 715 O O . LYS A 1 89 ? 6.665 6.263 -22.561 1.00 83.00 89 LYS A O 1
ATOM 720 N N . GLN A 1 90 ? 5.870 6.258 -20.456 1.00 81.88 90 GLN A N 1
ATOM 721 C CA . GLN A 1 90 ? 7.185 6.205 -19.825 1.00 81.88 90 GLN A CA 1
ATOM 722 C C . GLN A 1 90 ? 7.885 4.861 -20.057 1.00 81.88 90 GLN A C 1
ATOM 724 O O . GLN A 1 90 ? 9.062 4.849 -20.407 1.00 81.88 90 GLN A O 1
ATOM 729 N N . ALA A 1 91 ? 7.170 3.737 -19.978 1.00 81.44 91 ALA A N 1
ATOM 730 C CA . ALA A 1 91 ? 7.711 2.414 -20.292 1.00 81.44 91 ALA A CA 1
ATOM 731 C C . ALA A 1 91 ? 8.233 2.335 -21.737 1.00 81.44 91 ALA A C 1
ATOM 733 O O . ALA A 1 91 ? 9.303 1.777 -21.982 1.00 81.44 91 ALA A O 1
ATOM 734 N N . LYS A 1 92 ? 7.533 2.966 -22.692 1.00 83.50 92 LYS A N 1
ATOM 735 C CA . LYS A 1 92 ? 7.986 3.080 -24.086 1.00 83.50 92 LYS A CA 1
ATOM 736 C C . LYS A 1 92 ? 9.241 3.946 -24.225 1.00 83.50 92 LYS A C 1
ATOM 738 O O . LYS A 1 92 ? 10.157 3.562 -24.950 1.00 83.50 92 LYS A O 1
ATOM 743 N N . ILE A 1 93 ? 9.301 5.092 -23.539 1.00 81.81 93 ILE A N 1
ATOM 744 C CA . ILE A 1 93 ? 10.489 5.969 -23.518 1.00 81.81 93 ILE A CA 1
ATOM 745 C C . ILE A 1 93 ? 11.704 5.210 -22.967 1.00 81.81 93 ILE A C 1
ATOM 747 O O . ILE A 1 93 ? 12.791 5.285 -23.540 1.00 81.81 93 ILE A O 1
ATOM 751 N N . LEU A 1 94 ? 11.498 4.432 -21.904 1.00 82.19 94 LEU A N 1
ATOM 752 C CA . LEU A 1 94 ? 12.524 3.637 -21.229 1.00 82.19 94 LEU A CA 1
ATOM 753 C C . LEU A 1 94 ? 12.795 2.275 -21.891 1.00 82.19 94 LEU A C 1
ATOM 755 O O . LEU A 1 94 ? 13.636 1.522 -21.407 1.00 82.19 94 LEU A O 1
ATOM 759 N N . ARG A 1 95 ? 12.131 1.971 -23.016 1.00 84.44 95 ARG A N 1
ATOM 760 C CA . ARG A 1 95 ? 12.311 0.744 -23.811 1.00 84.44 95 ARG A CA 1
ATOM 761 C C . ARG A 1 95 ? 12.133 -0.545 -22.998 1.00 84.44 95 ARG A C 1
ATOM 763 O O . ARG A 1 95 ? 12.932 -1.466 -23.131 1.00 84.44 95 ARG A O 1
ATOM 770 N N . PHE A 1 96 ? 11.093 -0.609 -22.170 1.00 85.94 96 PHE A N 1
ATOM 771 C CA . PHE A 1 96 ? 10.709 -1.848 -21.493 1.00 85.94 96 PHE A CA 1
ATOM 772 C C . PHE A 1 96 ? 10.380 -2.945 -22.517 1.00 85.94 96 PHE A C 1
ATOM 774 O O . PHE A 1 96 ? 9.627 -2.692 -23.462 1.00 85.94 96 PHE A O 1
ATOM 781 N N . VAL A 1 97 ? 10.938 -4.146 -22.337 1.00 82.88 97 VAL A N 1
ATOM 782 C CA . VAL A 1 97 ? 10.792 -5.260 -23.297 1.00 82.88 97 VAL A CA 1
ATOM 783 C C . VAL A 1 97 ? 10.045 -6.473 -22.739 1.00 82.88 97 VAL A C 1
ATOM 785 O O . VAL A 1 97 ? 9.673 -7.350 -23.515 1.00 82.88 97 VAL A O 1
ATOM 788 N N . GLY A 1 98 ? 9.791 -6.530 -21.430 1.00 81.94 98 GLY A N 1
ATOM 789 C CA . GLY A 1 98 ? 8.994 -7.585 -20.797 1.00 81.94 98 GLY A CA 1
ATOM 790 C C . GLY A 1 98 ? 9.720 -8.920 -20.628 1.00 81.94 98 GLY A C 1
ATOM 791 O O . GLY A 1 98 ? 9.068 -9.955 -20.516 1.00 81.94 98 GLY A O 1
ATOM 792 N N . ASN A 1 99 ? 11.055 -8.919 -20.609 1.00 82.00 99 ASN A N 1
ATOM 793 C CA . ASN A 1 99 ? 11.876 -10.117 -20.410 1.00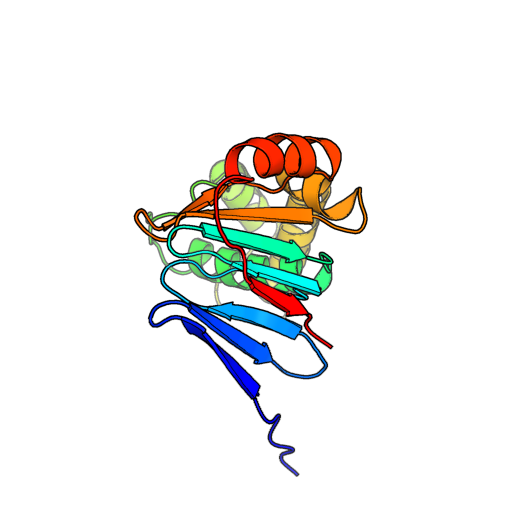 82.00 99 ASN A CA 1
ATOM 794 C C . ASN A 1 99 ? 12.343 -10.309 -18.958 1.00 82.00 99 ASN A C 1
ATOM 796 O O . ASN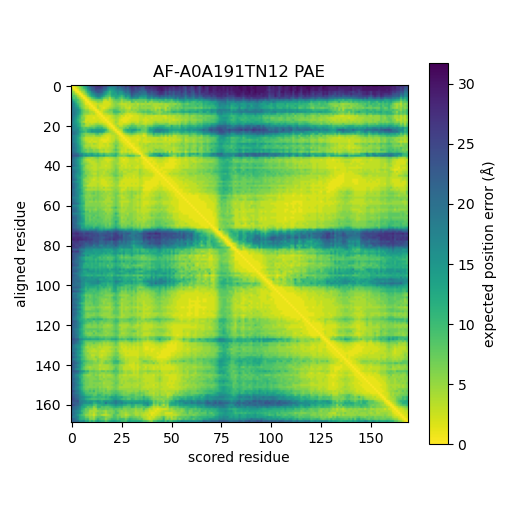 A 1 99 ? 13.012 -11.298 -18.663 1.00 82.00 99 ASN A O 1
ATOM 800 N N . ASN A 1 100 ? 11.996 -9.375 -18.064 1.00 77.31 100 ASN A N 1
ATOM 801 C CA . ASN A 1 100 ? 12.340 -9.402 -16.639 1.00 77.31 100 ASN A CA 1
ATOM 802 C C . ASN A 1 100 ? 13.859 -9.460 -16.354 1.00 77.31 100 ASN A C 1
ATOM 804 O O . ASN A 1 100 ? 14.280 -9.898 -15.285 1.00 77.31 100 ASN A O 1
ATOM 808 N N . GLY A 1 101 ? 14.692 -9.029 -17.306 1.00 84.75 101 GLY A N 1
ATOM 809 C CA . GLY A 1 101 ? 16.137 -8.900 -17.121 1.00 84.75 101 GLY A CA 1
ATOM 810 C C . GLY A 1 101 ? 16.535 -7.611 -16.395 1.00 84.75 101 GLY A C 1
ATOM 811 O O . GLY A 1 101 ? 15.707 -6.741 -16.126 1.00 84.75 101 GLY A O 1
ATOM 812 N N . ASP A 1 102 ? 17.834 -7.437 -16.138 1.00 86.50 102 ASP A N 1
ATOM 813 C CA . ASP A 1 102 ? 18.381 -6.283 -15.398 1.00 86.50 102 ASP A CA 1
ATOM 814 C C . ASP A 1 102 ? 17.968 -4.919 -15.971 1.00 86.50 102 ASP A C 1
ATOM 816 O O . ASP A 1 102 ? 17.787 -3.949 -15.233 1.00 86.50 102 ASP A O 1
ATOM 820 N N . SER A 1 103 ? 17.832 -4.826 -17.297 1.00 86.44 103 SER A N 1
ATOM 821 C CA . SER A 1 103 ? 17.384 -3.600 -17.965 1.00 86.44 103 SER A CA 1
ATOM 822 C C . SER A 1 103 ? 15.933 -3.267 -17.618 1.00 86.44 103 SER A C 1
ATOM 824 O O . SER A 1 103 ? 15.632 -2.127 -17.274 1.00 86.44 103 SER A O 1
ATOM 826 N N . ASP A 1 104 ? 15.046 -4.262 -17.656 1.00 85.56 104 ASP A N 1
ATOM 827 C CA . ASP A 1 104 ? 13.639 -4.096 -17.295 1.00 85.56 104 ASP A CA 1
ATOM 828 C C . ASP A 1 104 ? 13.495 -3.773 -15.806 1.00 85.56 104 ASP A C 1
ATOM 830 O O . ASP A 1 104 ? 12.730 -2.884 -15.450 1.00 85.56 104 ASP A O 1
ATOM 834 N N . GLN A 1 105 ? 14.288 -4.412 -14.940 1.00 87.69 105 GLN A N 1
ATOM 835 C CA . GLN A 1 105 ? 14.325 -4.111 -13.505 1.00 87.69 105 GLN A CA 1
ATOM 836 C C . GLN A 1 105 ? 14.723 -2.654 -13.231 1.00 87.69 105 GLN A C 1
ATOM 838 O O . GLN A 1 105 ? 14.079 -1.974 -12.432 1.00 87.69 105 GLN A O 1
ATOM 843 N N . LYS A 1 106 ? 15.736 -2.128 -13.935 1.00 89.81 106 LYS A N 1
ATOM 844 C CA . LYS A 1 106 ? 16.115 -0.706 -13.848 1.00 89.81 106 LYS A CA 1
ATOM 845 C C . LYS A 1 106 ? 14.989 0.216 -14.317 1.00 89.81 106 LYS A C 1
ATOM 847 O O . LYS A 1 106 ? 14.721 1.216 -13.655 1.00 89.81 106 LYS A O 1
ATOM 852 N N . THR A 1 107 ? 14.326 -0.122 -15.419 1.00 89.50 107 THR A N 1
ATOM 853 C CA . THR A 1 107 ? 13.187 0.643 -15.945 1.00 89.50 107 THR A CA 1
ATOM 854 C C . THR A 1 107 ? 12.008 0.644 -14.972 1.00 89.50 107 THR A C 1
ATOM 856 O O . THR A 1 107 ? 11.481 1.708 -14.655 1.00 89.50 107 THR A O 1
ATOM 859 N N . LEU A 1 108 ? 11.626 -0.520 -14.440 1.00 89.88 108 LEU A N 1
ATOM 860 C CA . LEU A 1 108 ? 10.559 -0.658 -13.445 1.00 89.88 108 LEU A CA 1
ATOM 861 C C . LEU A 1 108 ? 10.861 0.157 -12.191 1.00 89.88 108 LEU A C 1
ATOM 863 O O . LEU A 1 108 ? 9.979 0.853 -11.696 1.00 89.88 108 LEU A O 1
ATOM 867 N N . LYS A 1 109 ? 12.112 0.122 -11.721 1.00 92.75 109 LYS A N 1
ATOM 868 C CA . LYS A 1 109 ? 12.552 0.916 -10.576 1.00 92.75 109 LYS A CA 1
ATOM 869 C C . LYS A 1 109 ? 12.390 2.416 -10.831 1.00 92.75 109 LYS A C 1
ATOM 871 O O . LYS A 1 109 ? 11.752 3.105 -10.049 1.00 92.75 109 LYS A O 1
ATOM 876 N N . GLN A 1 110 ? 12.888 2.913 -11.966 1.00 91.19 110 GLN A N 1
ATOM 877 C CA . GLN A 1 110 ? 12.757 4.330 -12.333 1.00 91.19 110 GLN A CA 1
ATOM 878 C C . GLN A 1 110 ? 11.292 4.780 -12.448 1.00 91.19 110 GLN A C 1
ATOM 880 O O . GLN A 1 110 ? 10.950 5.898 -12.057 1.00 91.19 110 GLN A O 1
ATOM 885 N N . LEU A 1 111 ? 10.417 3.918 -12.976 1.00 90.00 111 LEU A N 1
ATOM 886 C CA . LEU A 1 111 ? 8.978 4.177 -13.037 1.00 90.00 111 LEU A CA 1
ATOM 887 C C . LEU A 1 111 ? 8.358 4.229 -11.640 1.00 90.00 111 LEU A C 1
ATOM 889 O O . LEU A 1 111 ? 7.628 5.175 -11.340 1.00 90.00 111 LEU A O 1
ATOM 893 N N . ALA A 1 112 ? 8.667 3.247 -10.792 1.00 90.50 112 ALA A N 1
ATOM 894 C CA . ALA A 1 112 ? 8.187 3.195 -9.419 1.00 90.50 112 ALA A CA 1
ATOM 895 C C . ALA A 1 112 ? 8.625 4.443 -8.640 1.00 90.50 112 ALA A C 1
ATOM 897 O O . ALA A 1 112 ? 7.777 5.148 -8.095 1.00 90.50 112 ALA A O 1
ATOM 898 N N . ASP A 1 113 ? 9.912 4.790 -8.700 1.00 91.00 113 ASP A N 1
ATOM 899 C CA . ASP A 1 113 ? 10.476 6.011 -8.121 1.00 91.00 113 ASP A CA 1
ATOM 900 C C . ASP A 1 113 ? 9.715 7.262 -8.575 1.00 91.00 113 ASP A C 1
ATOM 902 O O . ASP A 1 113 ? 9.344 8.115 -7.765 1.00 91.00 113 ASP A O 1
ATOM 906 N N . SER A 1 114 ? 9.458 7.388 -9.878 1.00 88.50 114 SER A N 1
ATOM 907 C CA . SER A 1 114 ? 8.748 8.541 -10.431 1.00 88.50 114 SER A CA 1
ATOM 908 C C . SER A 1 114 ? 7.318 8.641 -9.898 1.00 88.50 114 SER A C 1
ATOM 910 O O . SER A 1 114 ? 6.888 9.726 -9.497 1.00 88.50 114 SER A O 1
ATOM 912 N N . ILE A 1 115 ? 6.586 7.527 -9.842 1.00 87.44 115 ILE A N 1
ATOM 913 C CA . ILE A 1 115 ? 5.205 7.481 -9.344 1.00 87.44 115 ILE A CA 1
ATOM 914 C C . ILE A 1 115 ? 5.157 7.819 -7.849 1.00 87.44 115 ILE A C 1
ATOM 916 O O . ILE A 1 115 ? 4.371 8.684 -7.450 1.00 87.44 115 ILE A O 1
ATOM 920 N N . LEU A 1 116 ? 6.015 7.193 -7.034 1.00 88.19 116 LEU A N 1
ATOM 921 C CA . LEU A 1 116 ? 6.067 7.419 -5.586 1.00 88.19 116 LEU A CA 1
ATOM 922 C C . LEU A 1 116 ? 6.393 8.882 -5.250 1.00 88.19 116 LEU A C 1
ATOM 924 O O . LEU A 1 116 ? 5.790 9.459 -4.347 1.00 88.19 116 LEU A O 1
ATOM 928 N N . ASN A 1 117 ? 7.296 9.508 -6.011 1.00 87.50 117 ASN A N 1
ATOM 929 C CA . ASN A 1 117 ? 7.722 10.889 -5.769 1.00 87.50 117 ASN A CA 1
ATOM 930 C C . ASN A 1 117 ? 6.780 11.953 -6.349 1.00 87.50 117 ASN A C 1
ATOM 932 O O . ASN A 1 117 ? 6.783 13.096 -5.885 1.00 87.50 117 ASN A O 1
ATOM 936 N N . SER A 1 118 ? 5.990 11.633 -7.376 1.00 84.12 118 SER A N 1
ATOM 937 C CA . SER A 1 118 ? 5.141 12.618 -8.064 1.00 84.12 118 SER A CA 1
ATOM 938 C C . SER A 1 118 ? 3.688 12.599 -7.594 1.00 84.12 118 SER A C 1
ATOM 940 O O . SER A 1 118 ? 3.080 13.668 -7.476 1.00 84.12 118 SER A O 1
ATOM 942 N N . SER A 1 119 ? 3.149 11.421 -7.274 1.00 83.81 119 SER A N 1
ATOM 943 C CA . SER A 1 119 ? 1.738 11.241 -6.938 1.00 83.81 119 SER A CA 1
ATOM 944 C C . SER A 1 119 ? 1.359 11.925 -5.627 1.00 83.81 119 SER A C 1
ATOM 946 O O . SER A 1 119 ? 1.990 11.729 -4.588 1.00 83.81 119 SER A O 1
ATOM 948 N N . VAL A 1 120 ? 0.257 12.681 -5.648 1.00 83.25 120 VAL A N 1
ATOM 949 C CA . VAL A 1 120 ? -0.328 13.289 -4.440 1.00 83.25 120 VAL A CA 1
ATOM 950 C C . VAL A 1 120 ? -0.688 12.221 -3.403 1.00 83.25 120 VAL A C 1
ATOM 952 O O . VAL A 1 120 ? -0.557 12.470 -2.207 1.00 83.25 120 VAL A O 1
ATOM 955 N N . PHE A 1 121 ? -1.114 11.037 -3.848 1.00 84.00 121 PHE A N 1
ATOM 956 C CA . PHE A 1 121 ? -1.443 9.917 -2.970 1.00 84.00 121 PHE A CA 1
ATOM 957 C C . PHE A 1 121 ? -0.211 9.434 -2.194 1.00 84.00 121 PHE A C 1
ATOM 959 O O . PHE A 1 121 ? -0.216 9.462 -0.966 1.00 84.00 121 PHE A O 1
ATOM 966 N N . TYR A 1 122 ? 0.875 9.083 -2.890 1.00 84.56 122 TYR A N 1
ATOM 967 C CA . TYR A 1 122 ? 2.096 8.581 -2.251 1.00 84.56 122 TYR A CA 1
ATOM 968 C C . TYR A 1 122 ? 2.821 9.655 -1.435 1.00 84.56 122 TYR A C 1
ATOM 970 O O . TYR A 1 122 ? 3.327 9.367 -0.354 1.00 84.56 122 TYR A O 1
ATOM 978 N N . LYS A 1 123 ? 2.781 10.926 -1.856 1.00 83.75 123 LYS A N 1
ATOM 979 C CA . LYS A 1 123 ? 3.292 12.032 -1.030 1.00 83.75 123 LYS A CA 1
ATOM 980 C C . LYS A 1 123 ? 2.630 12.075 0.346 1.00 83.75 123 LYS A C 1
ATOM 982 O O . LYS A 1 123 ? 3.328 12.240 1.344 1.00 83.75 123 LYS A O 1
ATOM 987 N N . LYS A 1 124 ? 1.307 11.884 0.4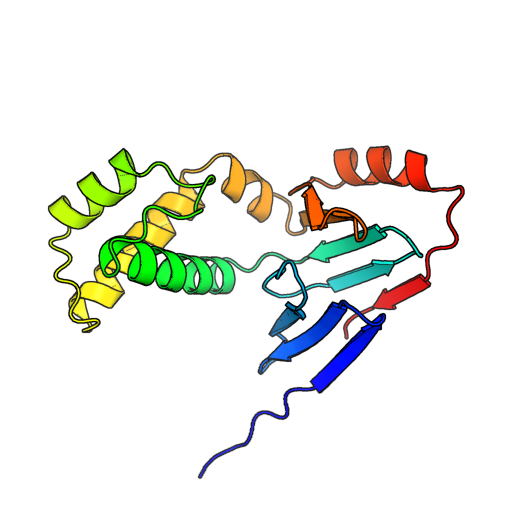26 1.00 81.44 124 LYS A N 1
ATOM 988 C CA . LYS A 1 124 ? 0.591 11.845 1.715 1.00 81.44 124 LYS A CA 1
ATOM 989 C C . LYS A 1 124 ? 1.065 10.703 2.613 1.00 81.44 124 LYS A C 1
ATOM 991 O O . LYS A 1 124 ? 1.109 10.894 3.820 1.00 81.44 124 LYS A O 1
ATOM 996 N N . ILE A 1 125 ? 1.459 9.568 2.035 1.00 84.81 125 ILE A N 1
ATOM 997 C CA . ILE A 1 125 ? 2.013 8.430 2.780 1.00 84.81 125 ILE A CA 1
ATOM 998 C C . ILE A 1 125 ? 3.332 8.826 3.451 1.00 84.81 125 ILE A C 1
ATOM 1000 O O . ILE A 1 125 ? 3.487 8.667 4.657 1.00 84.81 125 ILE A O 1
ATOM 1004 N N . PHE A 1 126 ? 4.276 9.388 2.694 1.00 86.88 126 PHE A N 1
ATOM 1005 C CA . PHE A 1 126 ? 5.652 9.561 3.177 1.00 86.88 126 PHE A CA 1
ATOM 1006 C C . PHE A 1 126 ? 5.917 10.861 3.956 1.00 86.88 126 PHE A C 1
ATOM 1008 O O . PHE A 1 126 ? 6.942 10.964 4.623 1.00 86.88 126 PHE A O 1
ATOM 1015 N N . THR A 1 127 ? 5.023 11.856 3.916 1.00 81.44 127 THR A N 1
ATOM 1016 C CA . THR A 1 127 ? 5.290 13.182 4.524 1.00 81.44 127 THR A CA 1
ATOM 1017 C C . THR A 1 127 ? 5.326 13.151 6.061 1.00 81.44 127 THR A C 1
ATOM 1019 O O . THR A 1 127 ? 5.997 13.972 6.680 1.00 81.44 127 THR A O 1
ATOM 1022 N N . SER A 1 128 ? 4.604 12.226 6.698 1.00 75.69 128 SER A N 1
ATOM 1023 C CA . SER A 1 128 ? 4.315 12.280 8.141 1.00 75.69 128 SER A CA 1
ATOM 1024 C C . SER A 1 128 ? 5.091 11.263 8.985 1.00 75.69 128 SER A C 1
ATOM 1026 O O . SER A 1 128 ? 4.890 11.206 10.198 1.00 75.69 128 SER A O 1
ATOM 1028 N N . GLY A 1 129 ? 5.926 10.421 8.366 1.00 82.88 129 GLY A N 1
ATOM 1029 C CA . GLY A 1 129 ? 6.630 9.304 9.018 1.00 82.88 129 GLY A CA 1
ATOM 1030 C C . GLY A 1 129 ? 5.729 8.139 9.457 1.00 82.88 129 GLY A C 1
ATOM 1031 O O . GLY A 1 129 ? 6.209 7.020 9.589 1.00 82.88 129 GLY A O 1
ATOM 1032 N N . TYR A 1 130 ? 4.429 8.387 9.623 1.00 89.62 130 TYR A N 1
ATOM 1033 C CA . TYR A 1 130 ? 3.382 7.394 9.827 1.00 89.62 130 TYR A CA 1
ATOM 1034 C C . TYR A 1 130 ? 2.204 7.683 8.906 1.00 89.62 130 TYR A C 1
ATOM 1036 O O . TYR A 1 130 ? 1.884 8.842 8.641 1.00 89.62 130 TYR A O 1
ATOM 1044 N N . CYS A 1 131 ? 1.516 6.628 8.491 1.00 90.50 131 CYS A N 1
ATOM 1045 C CA . CYS A 1 131 ? 0.220 6.726 7.839 1.00 90.50 131 CYS A CA 1
ATOM 1046 C C . CYS A 1 131 ? -0.772 5.781 8.512 1.00 90.50 131 CYS A C 1
ATOM 1048 O O . CYS A 1 131 ? -0.385 4.801 9.157 1.00 90.50 131 CYS A O 1
ATOM 1050 N N . TRP A 1 132 ? -2.052 6.113 8.387 1.00 91.94 132 TRP A N 1
ATOM 1051 C CA . TRP A 1 132 ? -3.124 5.327 8.974 1.00 91.94 132 TRP A CA 1
ATOM 1052 C C . TRP A 1 132 ? -4.124 4.881 7.924 1.00 91.94 132 TRP A C 1
ATOM 1054 O O . TRP A 1 132 ? -4.441 5.629 6.995 1.00 91.94 132 TRP A O 1
ATOM 1064 N N . TRP A 1 133 ? -4.656 3.684 8.132 1.00 92.00 133 TRP A N 1
ATOM 1065 C CA . TRP A 1 133 ? -5.654 3.070 7.273 1.00 92.00 133 TRP A CA 1
ATOM 1066 C C . TRP A 1 133 ? -6.839 2.579 8.095 1.00 92.00 133 TRP A C 1
ATOM 1068 O O . TRP A 1 133 ? -6.688 2.164 9.247 1.00 92.00 133 TRP A O 1
ATOM 1078 N N . LEU A 1 134 ? -8.012 2.623 7.477 1.00 91.12 134 LEU A N 1
ATOM 1079 C CA . LEU A 1 134 ? -9.241 2.025 7.973 1.00 91.12 134 LEU A CA 1
ATOM 1080 C C . LEU A 1 134 ? -9.651 0.943 6.981 1.00 91.12 134 LEU A C 1
ATOM 1082 O O . LEU A 1 134 ? -9.900 1.237 5.818 1.00 91.12 134 LEU A O 1
ATOM 1086 N N . LEU A 1 135 ? -9.734 -0.297 7.441 1.00 89.88 135 LEU A N 1
ATOM 1087 C CA . LEU A 1 135 ? -10.281 -1.395 6.660 1.00 89.88 135 LEU A CA 1
ATOM 1088 C C . LEU A 1 135 ? -11.638 -1.778 7.240 1.00 89.88 135 LEU A C 1
ATOM 1090 O O . LEU A 1 135 ? -11.727 -2.113 8.424 1.00 89.88 135 LEU A O 1
ATOM 1094 N N . ASN A 1 136 ? -12.674 -1.756 6.407 1.00 88.69 136 ASN A N 1
ATOM 1095 C CA . ASN A 1 136 ? -13.969 -2.344 6.722 1.00 88.69 136 ASN A CA 1
ATOM 1096 C C . ASN A 1 136 ? -13.958 -3.824 6.319 1.00 88.69 136 ASN A C 1
ATOM 1098 O O . ASN A 1 136 ? -13.719 -4.182 5.165 1.00 88.69 136 ASN A O 1
ATOM 1102 N N . LYS A 1 137 ? -14.176 -4.703 7.298 1.00 86.44 137 LYS A N 1
ATOM 1103 C CA . LYS A 1 137 ? -14.094 -6.157 7.123 1.00 86.44 137 LYS A CA 1
ATOM 1104 C C . LYS A 1 137 ? -15.277 -6.726 6.345 1.00 86.44 137 LYS A C 1
ATOM 1106 O O . LYS A 1 137 ? -15.136 -7.788 5.748 1.00 86.44 137 LYS A O 1
ATOM 1111 N N . GLN A 1 138 ? -16.430 -6.056 6.366 1.00 84.44 138 GLN A N 1
ATOM 1112 C CA . GLN A 1 138 ? -17.657 -6.572 5.755 1.00 84.44 138 GLN A CA 1
ATOM 1113 C C . GLN A 1 138 ? -17.636 -6.444 4.231 1.00 84.44 138 GLN A C 1
ATOM 1115 O O . GLN A 1 138 ? -18.004 -7.378 3.522 1.00 84.44 138 GLN A O 1
ATOM 1120 N N . ASP A 1 139 ? -17.206 -5.288 3.731 1.00 85.19 139 ASP A N 1
ATOM 1121 C CA . ASP A 1 139 ? -17.182 -4.962 2.303 1.00 85.19 139 ASP A CA 1
ATOM 1122 C C . ASP A 1 139 ? -15.770 -4.972 1.712 1.00 85.19 139 ASP A C 1
ATOM 1124 O O . ASP A 1 139 ? -15.607 -4.804 0.502 1.00 85.19 139 ASP A O 1
ATOM 1128 N N . THR A 1 140 ? -14.748 -5.213 2.537 1.00 84.75 140 THR A N 1
ATOM 1129 C CA . THR A 1 140 ? -13.342 -5.206 2.129 1.00 84.75 140 THR A CA 1
ATOM 1130 C C . THR A 1 140 ? -12.961 -3.881 1.463 1.00 84.75 140 THR A C 1
ATOM 1132 O O . THR A 1 140 ? -12.243 -3.850 0.464 1.00 84.75 140 THR A O 1
ATOM 1135 N N . VAL A 1 141 ? -13.451 -2.767 2.008 1.00 86.38 141 VAL A N 1
ATOM 1136 C CA . VAL A 1 141 ? -13.026 -1.425 1.607 1.00 86.38 141 VAL A CA 1
ATOM 1137 C C . VAL A 1 141 ? -11.834 -0.990 2.457 1.00 86.38 141 VAL A C 1
ATOM 1139 O O . VAL A 1 141 ? -11.856 -1.097 3.684 1.00 86.38 141 VAL A O 1
ATOM 1142 N N . LEU A 1 142 ? -10.787 -0.495 1.789 1.00 87.19 142 LEU A N 1
ATOM 1143 C CA . LEU A 1 142 ? -9.616 0.113 2.416 1.00 87.19 142 LEU A CA 1
ATOM 1144 C C . LEU A 1 142 ? -9.637 1.624 2.194 1.00 87.19 142 LEU A C 1
ATOM 1146 O O . LEU A 1 142 ? -9.408 2.101 1.082 1.00 87.19 142 LEU A O 1
ATOM 1150 N N . ASP A 1 143 ? -9.847 2.364 3.272 1.00 88.62 143 ASP A N 1
ATOM 1151 C CA . ASP A 1 143 ? -9.833 3.815 3.286 1.00 88.62 143 ASP A CA 1
ATOM 1152 C C . ASP A 1 143 ? -8.511 4.354 3.847 1.00 88.62 143 ASP A C 1
ATOM 1154 O O . ASP A 1 143 ? -8.014 3.928 4.894 1.00 88.62 143 ASP A O 1
ATOM 1158 N N . GLY A 1 144 ? -7.945 5.335 3.148 1.00 86.94 144 GLY A N 1
ATOM 1159 C CA . GLY A 1 144 ? -6.668 5.957 3.486 1.00 86.94 144 GLY A CA 1
ATOM 1160 C C . GLY A 1 144 ? -5.862 6.320 2.235 1.00 86.94 144 GLY A C 1
ATOM 1161 O O . GLY A 1 144 ? -6.399 6.297 1.124 1.00 86.94 144 GLY A O 1
ATOM 1162 N N . PRO A 1 145 ? -4.585 6.701 2.388 1.00 88.06 145 PRO A N 1
ATOM 1163 C CA . PRO A 1 145 ? -3.868 6.916 3.642 1.00 88.06 145 PRO A CA 1
ATOM 1164 C C . PRO A 1 145 ? -4.360 8.193 4.328 1.00 88.06 145 PRO A C 1
ATOM 1166 O O . PRO A 1 145 ? -4.592 9.226 3.687 1.00 88.06 145 PRO A O 1
ATOM 1169 N N . PHE A 1 146 ? -4.506 8.140 5.644 1.00 89.31 146 PHE A N 1
ATOM 1170 C CA . PHE A 1 146 ? -4.805 9.307 6.461 1.00 89.31 146 PHE A CA 1
ATOM 1171 C C . PHE A 1 146 ? -3.542 9.841 7.126 1.00 89.31 146 PHE A C 1
ATOM 1173 O O . PHE A 1 146 ? -2.644 9.077 7.477 1.00 89.31 146 PHE A O 1
ATOM 1180 N N . ASP A 1 147 ? -3.501 11.158 7.318 1.00 86.69 147 ASP A N 1
ATOM 1181 C CA . ASP A 1 147 ? -2.635 11.761 8.324 1.00 86.69 147 ASP A CA 1
ATOM 1182 C C . ASP A 1 147 ? -3.236 11.552 9.725 1.00 86.69 147 ASP A C 1
ATOM 1184 O O . ASP A 1 147 ? -4.376 11.101 9.883 1.00 86.69 147 ASP A O 1
ATOM 1188 N N . ARG A 1 148 ? -2.468 11.909 10.757 1.00 84.94 148 ARG A N 1
ATOM 1189 C CA . ARG A 1 148 ? -2.891 11.743 12.150 1.00 84.94 148 ARG A CA 1
ATOM 1190 C C . ARG A 1 148 ? -4.193 12.479 12.463 1.00 84.94 148 ARG A C 1
ATOM 1192 O O . ARG A 1 148 ? -5.047 11.932 13.147 1.00 84.94 148 ARG A O 1
ATOM 1199 N N . VAL A 1 149 ? -4.347 13.709 11.971 1.00 85.56 149 VAL A N 1
ATOM 1200 C CA . VAL A 1 149 ? -5.496 14.570 12.296 1.00 85.56 149 VAL A CA 1
ATOM 1201 C C . VAL A 1 149 ? -6.780 13.972 11.726 1.00 85.56 149 VAL A C 1
ATOM 1203 O O . VAL A 1 149 ? -7.796 13.892 12.418 1.00 85.56 149 VAL A O 1
ATOM 1206 N N . LYS A 1 150 ? -6.731 13.517 10.472 1.00 86.94 150 LYS A N 1
ATOM 1207 C CA . LYS A 1 150 ? -7.855 12.864 9.806 1.00 86.94 150 LYS A CA 1
ATOM 1208 C C . LYS A 1 150 ? -8.147 11.489 10.403 1.00 86.94 150 LYS A C 1
ATOM 1210 O O . LYS A 1 150 ? -9.311 11.132 10.542 1.00 86.94 150 LYS A O 1
ATOM 1215 N N . TYR A 1 151 ? -7.123 10.738 10.794 1.00 88.06 151 TYR A N 1
ATOM 1216 C CA . TYR A 1 151 ? -7.318 9.469 11.488 1.00 88.06 151 TYR A CA 1
ATOM 1217 C C . TYR A 1 151 ? -7.996 9.655 12.850 1.00 88.06 151 TYR A C 1
ATOM 1219 O O . TYR A 1 151 ? -8.992 8.993 13.134 1.00 88.06 151 TYR A O 1
ATOM 1227 N N . ASP A 1 152 ? -7.509 10.590 13.669 1.00 86.06 152 ASP A N 1
ATOM 1228 C CA . ASP A 1 152 ? -8.053 10.848 15.004 1.00 86.06 152 ASP A CA 1
ATOM 1229 C C . ASP A 1 152 ? -9.525 11.294 14.930 1.00 86.06 152 ASP A C 1
ATOM 1231 O O . ASP A 1 152 ? -10.337 10.869 15.754 1.00 86.06 152 ASP A O 1
ATOM 1235 N N . SER A 1 153 ? -9.906 12.088 13.920 1.00 86.06 153 SER A N 1
ATOM 1236 C CA . SER A 1 153 ? -11.304 12.500 13.720 1.00 86.06 153 SER A CA 1
ATOM 1237 C C . SER A 1 153 ? -12.213 11.343 13.298 1.00 86.06 153 SER A C 1
ATOM 1239 O O . SER A 1 153 ? -13.324 11.219 13.810 1.00 86.06 153 SER A O 1
ATOM 1241 N N . ILE A 1 154 ? -11.728 10.452 12.430 1.00 84.00 154 ILE A N 1
ATOM 1242 C CA . ILE A 1 154 ? -12.436 9.231 12.029 1.00 84.00 154 ILE A CA 1
ATOM 1243 C C . ILE A 1 154 ? -12.593 8.285 13.227 1.00 84.00 154 ILE A C 1
ATOM 1245 O O . ILE A 1 154 ? -13.686 7.778 13.478 1.00 84.00 154 ILE A O 1
ATOM 1249 N N . LYS A 1 155 ? -11.535 8.100 14.024 1.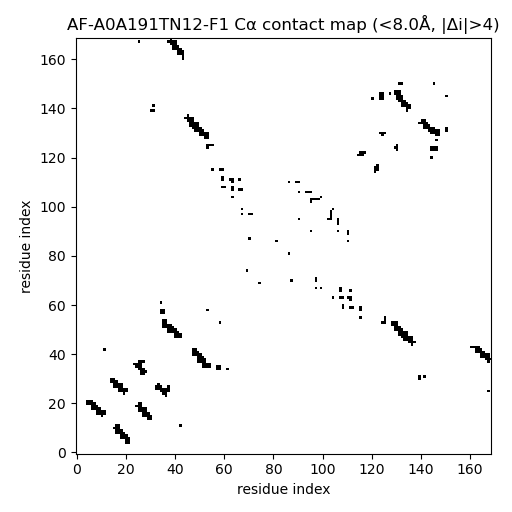00 80.75 155 LYS A N 1
ATOM 1250 C CA . LYS A 1 155 ? -11.526 7.213 15.195 1.00 80.75 155 LYS A CA 1
ATOM 1251 C C . LYS A 1 155 ? -12.569 7.602 16.245 1.00 80.75 155 LYS A C 1
ATOM 1253 O O . LYS A 1 155 ? -13.121 6.727 16.912 1.00 80.75 155 LYS A O 1
ATOM 1258 N N . ILE A 1 156 ? -12.888 8.893 16.380 1.00 78.88 156 ILE A N 1
ATOM 1259 C CA . ILE A 1 156 ? -13.955 9.368 17.278 1.00 78.88 156 ILE A CA 1
ATOM 1260 C C . ILE A 1 156 ? -15.299 8.706 16.951 1.00 78.88 156 ILE A C 1
ATOM 1262 O O . ILE A 1 156 ? -16.021 8.330 17.876 1.00 78.88 156 ILE A O 1
ATOM 1266 N N . ASN A 1 157 ? -15.597 8.489 15.668 1.00 80.12 157 ASN A N 1
ATOM 1267 C CA . ASN A 1 157 ? -16.852 7.872 15.228 1.00 80.12 157 ASN A CA 1
ATOM 1268 C C . ASN A 1 157 ? -16.952 6.386 15.603 1.00 80.12 157 ASN A C 1
ATOM 1270 O O . ASN A 1 157 ? -18.049 5.836 15.623 1.00 80.12 157 ASN A O 1
ATOM 1274 N N . PHE A 1 158 ? -15.833 5.750 15.955 1.00 78.44 158 PHE A N 1
ATOM 1275 C CA . PHE A 1 158 ? -15.778 4.343 16.345 1.00 78.44 158 PHE A CA 1
ATOM 1276 C C . PHE A 1 158 ? -15.627 4.133 17.858 1.00 78.44 158 PHE A C 1
ATOM 1278 O O . PHE A 1 158 ? -15.478 3.002 18.306 1.00 78.44 158 PHE A O 1
ATOM 1285 N N . ARG A 1 159 ? -15.698 5.193 18.678 1.00 68.31 159 ARG A N 1
ATOM 1286 C CA . ARG A 1 159 ? -15.509 5.111 20.143 1.00 68.31 159 ARG A CA 1
ATOM 1287 C C . ARG A 1 159 ? -16.489 4.189 20.873 1.00 68.31 159 ARG A C 1
ATOM 1289 O O . ARG A 1 159 ? -16.192 3.776 21.987 1.00 68.31 159 ARG A O 1
ATOM 1296 N N . SER A 1 160 ? -17.643 3.887 20.280 1.00 68.62 160 SER A N 1
ATOM 1297 C CA . SER A 1 160 ? -18.610 2.928 20.828 1.00 68.62 160 SER A CA 1
ATOM 1298 C C . SER A 1 160 ? -18.214 1.466 20.602 1.00 68.62 160 SER A C 1
ATOM 1300 O O . SER A 1 160 ? -18.852 0.576 21.162 1.00 68.62 160 SER A O 1
ATOM 1302 N N . GLN A 1 161 ? -17.184 1.197 19.795 1.00 76.38 161 GLN A N 1
ATOM 1303 C CA . GLN A 1 161 ? -16.711 -0.154 19.531 1.00 76.38 161 GLN A CA 1
ATOM 1304 C C . GLN A 1 161 ? -15.600 -0.564 20.504 1.00 76.38 161 GLN A C 1
ATOM 1306 O O . GLN A 1 161 ? -14.700 0.210 20.830 1.00 76.38 161 GLN A O 1
ATOM 1311 N N . ASN A 1 162 ? -15.641 -1.826 20.933 1.00 80.88 162 ASN A N 1
ATOM 1312 C CA . ASN A 1 162 ? -14.615 -2.422 21.784 1.00 80.88 162 ASN A CA 1
ATOM 1313 C C . ASN A 1 162 ? -13.424 -2.876 20.930 1.00 80.88 162 ASN A C 1
ATOM 1315 O O . ASN A 1 162 ? -13.403 -4.009 20.444 1.00 80.88 162 ASN A O 1
ATOM 1319 N N . PHE A 1 163 ? -12.447 -1.989 20.740 1.00 83.94 163 PHE A N 1
ATOM 1320 C CA . PHE A 1 163 ? -11.213 -2.318 20.028 1.00 83.94 163 PHE A CA 1
ATOM 1321 C C . PHE A 1 163 ? -10.237 -3.103 20.906 1.00 83.94 163 PHE A C 1
ATOM 1323 O O . PHE A 1 163 ? -9.975 -2.748 22.056 1.00 83.94 163 PHE A O 1
ATOM 1330 N N . LYS A 1 164 ? -9.651 -4.149 20.327 1.00 84.44 164 LYS A N 1
ATOM 1331 C CA . LYS A 1 164 ? -8.449 -4.812 20.837 1.00 84.44 164 LYS A CA 1
ATOM 1332 C C . LYS A 1 164 ? -7.226 -4.216 20.149 1.00 84.44 164 LYS A C 1
ATOM 1334 O O . LYS A 1 164 ? -7.309 -3.836 18.986 1.00 84.44 164 LYS A O 1
ATOM 1339 N N . VAL A 1 165 ? -6.100 -4.151 20.854 1.00 84.62 165 VAL A N 1
ATOM 1340 C CA . VAL A 1 165 ? -4.849 -3.588 20.328 1.00 84.62 165 VAL A CA 1
ATOM 1341 C C . VAL A 1 165 ? -3.811 -4.693 20.195 1.00 84.62 165 VAL A C 1
ATOM 1343 O O . VAL A 1 165 ? -3.529 -5.393 21.165 1.00 84.62 165 VAL A O 1
ATOM 1346 N N . LEU A 1 166 ? -3.228 -4.811 19.008 1.00 83.19 166 LEU A N 1
ATOM 1347 C CA . LEU A 1 166 ? -2.052 -5.616 18.716 1.00 83.19 166 LEU A CA 1
ATOM 1348 C C . LEU A 1 166 ? -0.905 -4.662 18.371 1.00 83.19 166 LEU A C 1
ATOM 1350 O O . LEU A 1 166 ? -0.966 -3.940 17.374 1.00 83.19 166 LEU A O 1
ATOM 1354 N N . LYS A 1 167 ? 0.120 -4.627 19.222 1.00 81.94 167 LYS A N 1
ATOM 1355 C CA . LYS A 1 167 ? 1.385 -3.960 18.902 1.00 81.94 167 LYS A CA 1
ATOM 1356 C C . LYS A 1 167 ? 2.282 -4.958 18.192 1.00 81.94 167 LYS A C 1
ATOM 1358 O O . LYS A 1 167 ? 2.320 -6.113 18.607 1.00 81.94 167 LYS A O 1
ATOM 1363 N N . VAL A 1 168 ? 2.955 -4.507 17.142 1.00 77.69 168 VAL A N 1
ATOM 1364 C CA . VAL A 1 168 ? 3.932 -5.328 16.432 1.00 77.69 168 VAL A CA 1
ATOM 1365 C C . VAL A 1 168 ? 5.311 -4.904 16.928 1.00 77.69 168 VAL A C 1
ATOM 1367 O O . VAL A 1 168 ? 5.635 -3.719 16.869 1.00 77.69 168 VAL A O 1
ATOM 1370 N N . GLU A 1 169 ? 6.040 -5.838 17.538 1.00 62.91 169 GLU A N 1
ATOM 1371 C CA . GLU A 1 169 ? 7.391 -5.621 18.085 1.00 62.91 169 GLU A CA 1
ATOM 1372 C C . GLU A 1 169 ? 8.472 -5.886 17.034 1.00 62.91 169 GLU A C 1
ATOM 1374 O O . GLU A 1 169 ? 8.244 -6.765 16.173 1.00 62.91 169 GLU A O 1
#

pLDDT: mean 80.36, std 12.41, range [30.0, 92.75]

Solvent-accessible surface area (backbone atoms only — not comparable to full-atom values): 9748 Å² total; per-residue (Å²): 137,86,80,78,70,78,65,50,72,45,74,77,53,101,63,37,32,40,37,32,49,70,97,68,38,23,28,41,43,45,98,61,71,48,80,47,29,46,47,32,39,38,34,45,95,53,38,40,39,37,36,25,40,70,50,70,68,58,53,34,52,54,42,28,53,51,50,49,48,56,75,62,40,98,58,92,72,83,66,90,88,60,64,62,70,58,50,55,53,49,39,59,76,63,61,61,78,74,77,79,43,74,69,36,51,52,44,36,48,55,51,27,52,50,50,48,74,66,35,72,70,44,44,59,36,62,74,64,64,39,27,32,37,42,33,38,66,85,79,64,46,78,48,67,77,26,50,69,71,59,41,56,60,54,50,61,78,48,66,90,54,78,65,47,79,47,76,58,131

Sequence (169 aa):
MGGGISDNSFDIDSSYTLVENGFNNNSIVGPISICANIDSIEYSHDYLLIKQIPQFKDYEQALMRDLLLFLTIDKKNKYSYFDESFIQKQAKILRFVGNNGDSDQKTLKQLADSILNSSVFYKKIFTSGYCWWLLNKQDTVLDGPFDRVKYDSIKINFRSQNFKVLKVE

Foldseek 3Di:
DDDPPPWDWADPDPFWIWTQDPPRFIWIDGPDIGGGAFQKWKDFPFKIKTKGQDDLVRQLVVQLVVLLCVVQPPPPDDPPPDPPVVSVVQCVVLVQDSPPDPSNSVSSSVSSVCCCVPDPQNCQCNVASMFIWMAGPPVRDIDDRDDPVVSVVVVVVCVVTDIDMDGRD

Secondary structure (DSSP, 8-state):
-------EEEESSSS-EEEEETTTEEEEESSS-B-S-EEEEEE-SSEEEEEE---HHHHHHHHHHHHHHHHHS----S-TTS-HHHHHHHHHHTT--SS-SHHHHHHHHHHHHHHHHH-HHHHHHHTTS-EEEEEETTTTEEEEEEPHHHHHHHHHTTTTS--EEEE--